Protein AF-A0A838QN89-F1 (afdb_monomer_lite)

Sequence (121 aa):
MPMVVITMCTDLFTEVGRLLPRALVYFVVTDLRFADKLHRLFGSSVGAANLRTLVRGSHDLSEIPDDAPTYLTRLTRRRLGDCTLLKRVLPESRGFSAESARQILCFLSRTNLPVASSDRV

Foldseek 3Di:
DDDQDFDFDCVVVVVCLVCLQPAQAEEEDQDVVVVVVVCVSCVPGRNSVSYHYHHPPVDDPVPQDQQHAYAYAPVRQVVCPPDPVNVRYDPHRDRTDPVSVVVVVVVVVVVPPDPPDPPDD

pLDDT: mean 71.41, std 15.61, range [37.47, 92.06]

Secondary structure (DSSP, 8-state):
-------B-HHHHHHHHHHTTTS-EEEEES-HHHHHHHHHHHTTSTTGGGEEEEEBTTB-STTS-TTS-EEE-HHHHHHSTT-GGGGSPPP---SB-HHHHHHHHHHHHHHS---------

Structure (mmCIF, N/CA/C/O backbone):
data_AF-A0A838QN89-F1
#
_entry.id   AF-A0A838QN89-F1
#
loop_
_atom_site.group_PDB
_atom_site.id
_atom_site.type_symbol
_atom_site.label_atom_id
_atom_site.label_alt_id
_atom_site.label_comp_id
_atom_site.label_asym_id
_atom_site.label_entity_id
_atom_site.label_seq_id
_atom_site.pdbx_PDB_ins_code
_atom_site.Cartn_x
_atom_site.Cartn_y
_atom_site.Cartn_z
_atom_site.occupancy
_atom_site.B_iso_or_equiv
_atom_site.auth_seq_id
_atom_site.auth_comp_id
_atom_site.auth_asym_id
_atom_site.auth_atom_id
_atom_site.pdbx_PDB_model_num
ATOM 1 N N . MET A 1 1 ? 21.633 15.575 -21.317 1.00 44.94 1 MET A N 1
ATOM 2 C CA . ME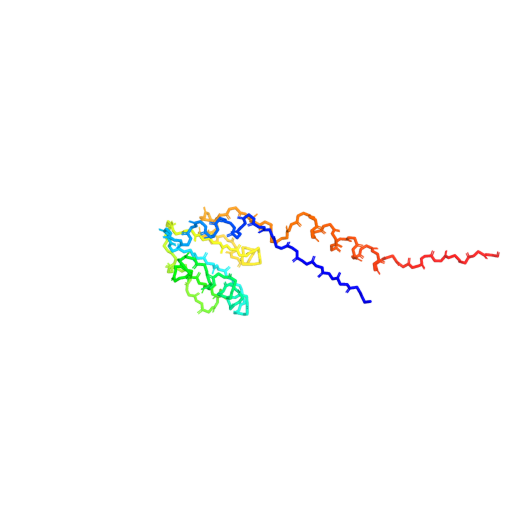T A 1 1 ? 21.305 14.290 -20.658 1.00 44.94 1 MET A CA 1
ATOM 3 C C . MET A 1 1 ? 19.798 14.228 -20.457 1.00 44.94 1 MET A C 1
ATOM 5 O O . MET A 1 1 ? 19.266 15.205 -19.940 1.00 44.94 1 MET A O 1
ATOM 9 N N . PRO A 1 2 ? 19.087 13.174 -20.889 1.00 47.19 2 PRO A N 1
ATOM 10 C CA . PRO A 1 2 ? 17.662 13.059 -20.603 1.00 47.19 2 PRO A CA 1
ATOM 11 C C . PRO A 1 2 ? 17.452 12.748 -19.114 1.00 47.19 2 PRO A C 1
ATOM 13 O O . PRO A 1 2 ? 17.987 11.771 -18.597 1.00 47.19 2 PRO A O 1
ATOM 16 N N . MET A 1 3 ? 16.688 13.597 -18.429 1.00 37.47 3 MET A N 1
ATOM 17 C CA . MET A 1 3 ? 16.235 13.385 -17.054 1.00 37.47 3 MET A CA 1
ATOM 18 C C . MET A 1 3 ? 14.787 12.888 -17.107 1.00 37.47 3 MET A C 1
ATOM 20 O O . MET A 1 3 ? 13.936 13.545 -17.703 1.00 37.47 3 MET A O 1
ATOM 24 N N . VAL A 1 4 ? 14.503 11.742 -16.486 1.00 40.38 4 VAL A N 1
ATOM 25 C CA . VAL A 1 4 ? 13.131 11.244 -16.310 1.00 40.38 4 VAL A CA 1
ATOM 26 C C . VAL A 1 4 ? 12.706 11.542 -14.877 1.00 40.38 4 VAL A C 1
ATOM 28 O O . VAL A 1 4 ? 13.205 10.926 -13.936 1.00 40.38 4 VAL A O 1
ATOM 31 N N . VAL A 1 5 ? 11.796 12.501 -14.707 1.00 45.41 5 VAL A N 1
ATOM 32 C CA . VAL A 1 5 ? 11.188 12.803 -13.408 1.00 45.41 5 VAL A CA 1
ATOM 33 C C . VAL A 1 5 ? 9.974 11.898 -13.232 1.00 45.41 5 VAL A C 1
ATOM 35 O O . VAL A 1 5 ? 9.000 11.971 -13.977 1.00 45.41 5 VAL A O 1
ATOM 38 N N . ILE A 1 6 ? 10.049 11.005 -12.249 1.00 42.56 6 ILE A N 1
ATOM 39 C CA . ILE A 1 6 ? 8.953 10.110 -11.887 1.00 42.56 6 ILE A CA 1
ATOM 40 C C . ILE A 1 6 ? 8.188 10.741 -10.725 1.00 42.56 6 ILE A C 1
ATOM 42 O O . ILE A 1 6 ? 8.692 10.802 -9.605 1.00 42.56 6 ILE A O 1
ATOM 46 N N . THR A 1 7 ? 6.954 11.166 -10.977 1.00 48.12 7 THR A N 1
ATOM 47 C CA . THR A 1 7 ? 6.013 11.601 -9.945 1.00 48.12 7 THR A CA 1
ATOM 48 C C . THR A 1 7 ? 5.161 10.401 -9.553 1.00 48.12 7 THR A C 1
ATOM 50 O O . THR A 1 7 ? 4.394 9.865 -10.362 1.00 48.12 7 THR A O 1
ATOM 53 N N . MET A 1 8 ? 5.325 9.944 -8.312 1.00 52.41 8 MET A N 1
ATOM 54 C CA . MET A 1 8 ? 4.464 8.896 -7.773 1.00 52.41 8 MET A CA 1
ATOM 55 C C . MET A 1 8 ? 3.036 9.424 -7.617 1.00 52.41 8 MET A C 1
ATOM 57 O O . MET A 1 8 ? 2.838 10.616 -7.387 1.00 52.41 8 MET A O 1
ATOM 61 N N . CYS A 1 9 ? 2.040 8.548 -7.751 1.00 59.84 9 CYS A N 1
ATOM 62 C CA . CYS A 1 9 ? 0.651 8.920 -7.493 1.00 59.84 9 CYS A CA 1
ATOM 63 C C . CYS A 1 9 ? 0.493 9.320 -6.023 1.00 59.84 9 CYS A C 1
ATOM 65 O O . CYS A 1 9 ? 0.622 8.494 -5.121 1.00 59.84 9 CYS A O 1
ATOM 67 N N . THR A 1 10 ? 0.259 10.611 -5.804 1.00 64.38 10 THR A N 1
ATOM 68 C CA . THR A 1 10 ? 0.135 11.240 -4.487 1.00 64.38 10 THR A CA 1
ATOM 69 C C . THR A 1 10 ? -1.035 10.692 -3.686 1.00 64.38 10 THR A C 1
ATOM 71 O O . THR A 1 10 ? -0.938 10.627 -2.468 1.00 64.38 10 THR A O 1
ATOM 74 N N . ASP A 1 11 ? -2.086 10.215 -4.352 1.00 68.81 11 ASP A N 1
ATOM 75 C CA . ASP A 1 11 ? -3.310 9.745 -3.696 1.00 68.81 11 ASP A CA 1
ATOM 76 C C . ASP A 1 11 ? -3.038 8.558 -2.765 1.00 68.81 11 ASP A C 1
ATOM 78 O O . ASP A 1 11 ? -3.535 8.524 -1.642 1.00 68.81 11 ASP A O 1
ATOM 82 N N . LEU A 1 12 ? -2.148 7.644 -3.173 1.00 72.94 12 LEU A N 1
ATOM 83 C CA . LEU A 1 12 ? -1.704 6.535 -2.326 1.00 72.94 12 LEU A CA 1
ATOM 84 C C . LEU A 1 12 ? -0.974 7.034 -1.079 1.00 72.94 12 LEU A C 1
ATOM 86 O O . LEU A 1 12 ? -1.209 6.544 0.020 1.00 72.94 12 LEU A O 1
ATOM 90 N N . PHE A 1 13 ? -0.077 8.007 -1.242 1.00 78.06 13 PHE A N 1
ATOM 91 C CA . PHE A 1 13 ? 0.682 8.567 -0.125 1.00 78.06 13 PHE A CA 1
ATOM 92 C C . PHE A 1 13 ? -0.228 9.309 0.849 1.00 78.06 13 PHE A C 1
ATOM 94 O O . PHE A 1 13 ? -0.071 9.161 2.059 1.00 78.06 13 PHE A O 1
ATOM 101 N N . THR A 1 14 ? -1.200 10.060 0.334 1.00 80.50 14 THR A N 1
ATOM 102 C CA . THR A 1 14 ? -2.204 10.753 1.140 1.00 80.50 14 THR A CA 1
ATOM 103 C C . THR A 1 14 ? -3.081 9.762 1.901 1.00 80.50 14 THR A C 1
ATOM 105 O O . THR A 1 14 ? -3.310 9.936 3.098 1.00 80.50 14 THR A O 1
ATOM 108 N N . GLU A 1 15 ? -3.541 8.696 1.247 1.00 82.50 15 GLU A N 1
ATOM 109 C CA . GLU A 1 15 ? -4.390 7.690 1.881 1.00 82.50 15 GLU A CA 1
ATOM 110 C C . GLU A 1 15 ? -3.638 6.890 2.950 1.00 82.50 15 GLU A C 1
ATOM 112 O O . GLU A 1 15 ? -4.122 6.760 4.077 1.00 82.50 15 GLU A O 1
ATOM 117 N N . VAL A 1 16 ? -2.419 6.437 2.649 1.00 84.50 16 VAL A N 1
ATOM 118 C CA . VAL A 1 16 ? -1.544 5.759 3.618 1.00 84.50 16 VAL A CA 1
ATOM 119 C C . VAL A 1 16 ? -1.217 6.690 4.783 1.00 84.50 16 VAL A C 1
ATOM 121 O O . VAL A 1 16 ? -1.354 6.288 5.935 1.00 84.50 16 VAL A O 1
ATOM 124 N N . GLY A 1 17 ? -0.880 7.954 4.515 1.00 84.56 17 GLY A N 1
ATOM 125 C CA . GLY A 1 17 ? -0.626 8.957 5.551 1.00 84.56 17 GLY A CA 1
ATOM 126 C C . GLY A 1 17 ? -1.826 9.196 6.472 1.00 84.56 17 GLY A C 1
ATOM 127 O O . GLY A 1 17 ? -1.648 9.439 7.663 1.00 84.56 17 GLY A O 1
ATOM 128 N N . ARG A 1 18 ? -3.056 9.068 5.961 1.00 86.12 18 ARG A N 1
ATOM 129 C CA . ARG A 1 18 ? -4.286 9.155 6.764 1.00 86.12 18 ARG A CA 1
ATOM 130 C C . ARG A 1 18 ? -4.544 7.895 7.597 1.00 86.12 18 ARG A C 1
ATOM 132 O O . ARG A 1 18 ? -5.144 7.989 8.670 1.00 86.12 18 ARG A O 1
ATOM 139 N N . LEU A 1 19 ? -4.142 6.726 7.099 1.00 87.06 19 LEU A N 1
ATOM 140 C CA . LEU A 1 19 ? -4.366 5.430 7.746 1.00 87.06 19 LEU A CA 1
ATOM 141 C C . LEU A 1 19 ? -3.329 5.116 8.827 1.00 87.06 19 LEU A C 1
ATOM 143 O O . LEU A 1 19 ? -3.703 4.580 9.868 1.00 87.06 19 LEU A O 1
ATOM 147 N N . LEU A 1 20 ? -2.063 5.490 8.618 1.00 90.44 20 LEU A N 1
ATOM 148 C CA . LEU A 1 20 ? -0.955 5.188 9.532 1.00 90.44 20 LEU A CA 1
ATOM 149 C C . LEU A 1 20 ? -1.208 5.613 10.992 1.00 90.44 20 LEU A C 1
ATOM 151 O O . LEU A 1 20 ? -0.893 4.830 11.882 1.00 90.44 20 LEU A O 1
ATOM 155 N N . PRO A 1 21 ? -1.820 6.771 11.303 1.00 90.44 21 PRO A N 1
ATOM 156 C CA . PRO A 1 21 ? -2.143 7.126 12.688 1.00 90.44 21 PRO A CA 1
ATOM 157 C C . PRO A 1 21 ? -3.262 6.285 13.323 1.00 90.44 21 PRO A C 1
ATOM 159 O O . PRO A 1 21 ? -3.428 6.329 14.537 1.00 90.44 21 PRO A O 1
ATOM 162 N N . ARG A 1 22 ? -4.075 5.586 12.521 1.00 87.44 22 ARG A N 1
ATOM 163 C CA . ARG A 1 22 ? -5.347 4.978 12.953 1.00 87.44 22 ARG A CA 1
ATOM 164 C C . ARG A 1 22 ? -5.310 3.457 13.018 1.00 87.44 22 ARG A C 1
ATOM 166 O O . ARG A 1 22 ? -6.061 2.878 13.795 1.00 87.44 22 ARG A O 1
ATOM 173 N N . ALA A 1 23 ? -4.497 2.818 12.184 1.00 86.62 23 ALA A N 1
ATOM 174 C CA . ALA A 1 23 ? -4.462 1.367 12.062 1.00 86.62 23 ALA A CA 1
ATOM 175 C C . ALA A 1 23 ? -3.100 0.877 11.562 1.00 86.62 23 ALA A C 1
ATOM 177 O O . ALA A 1 23 ? -2.329 1.636 10.971 1.00 86.62 23 ALA A O 1
ATOM 178 N N . LEU A 1 24 ? -2.838 -0.417 11.765 1.00 88.69 24 LEU A N 1
ATOM 179 C CA . LEU A 1 24 ? -1.736 -1.116 11.110 1.00 88.69 24 LEU A CA 1
ATOM 180 C C . LEU A 1 24 ? -1.976 -1.155 9.600 1.00 88.69 24 LEU A C 1
ATOM 182 O O . LEU A 1 24 ? -3.058 -1.528 9.153 1.00 88.69 24 LEU A O 1
ATOM 186 N N . VAL A 1 25 ? -0.965 -0.780 8.821 1.00 88.88 25 VAL A N 1
ATOM 187 C CA . VAL A 1 25 ? -1.027 -0.773 7.355 1.00 88.88 25 VAL A CA 1
ATOM 188 C C . VAL A 1 25 ? 0.012 -1.741 6.817 1.00 88.88 25 VAL A C 1
ATOM 190 O O . VAL A 1 25 ? 1.205 -1.581 7.077 1.00 88.88 25 VAL A O 1
ATOM 193 N N . TYR A 1 26 ? -0.442 -2.721 6.040 1.00 89.81 26 TYR A N 1
ATOM 194 C CA . TYR A 1 26 ? 0.402 -3.774 5.492 1.00 89.81 26 TYR A CA 1
ATOM 195 C C . TYR A 1 26 ? 0.735 -3.506 4.025 1.00 89.81 26 TYR A C 1
ATOM 197 O O . TYR A 1 26 ? -0.139 -3.245 3.199 1.00 89.81 26 TYR A O 1
ATOM 205 N N . PHE A 1 27 ? 2.013 -3.615 3.681 1.00 88.31 27 PHE A N 1
ATOM 206 C CA . PHE A 1 27 ? 2.512 -3.584 2.312 1.00 88.31 27 PHE A CA 1
ATOM 207 C C . PHE A 1 27 ? 3.151 -4.920 1.971 1.00 88.31 27 PHE A C 1
ATOM 209 O O . PHE A 1 27 ? 4.155 -5.291 2.575 1.00 88.31 27 PHE A O 1
ATOM 216 N N . VAL A 1 28 ? 2.628 -5.615 0.960 1.00 86.31 28 VAL A N 1
ATOM 217 C CA . VAL A 1 28 ? 3.266 -6.832 0.447 1.00 86.31 28 VAL A CA 1
ATOM 218 C C . VAL A 1 28 ? 4.024 -6.527 -0.835 1.00 86.31 28 VAL A C 1
ATOM 220 O O . VAL A 1 28 ? 3.467 -6.184 -1.890 1.00 86.31 28 VAL A O 1
ATOM 223 N N . VAL A 1 29 ? 5.333 -6.697 -0.754 1.00 85.12 29 VAL A N 1
ATOM 224 C CA . VAL A 1 29 ? 6.286 -6.323 -1.794 1.00 85.12 29 VAL A CA 1
ATOM 225 C C . VAL A 1 29 ? 7.067 -7.553 -2.239 1.00 85.12 29 VAL A C 1
ATOM 227 O O . VAL A 1 29 ? 7.072 -8.584 -1.571 1.00 85.12 29 VAL A O 1
ATOM 230 N N . THR A 1 30 ? 7.716 -7.481 -3.395 1.00 81.50 30 THR A N 1
ATOM 231 C CA . THR A 1 30 ? 8.531 -8.596 -3.905 1.00 81.50 30 THR A CA 1
ATOM 232 C C . THR A 1 30 ? 10.023 -8.425 -3.673 1.00 81.50 30 THR A C 1
ATOM 234 O O . THR A 1 30 ? 10.774 -9.337 -3.993 1.00 81.50 30 THR A O 1
ATOM 237 N N . ASP A 1 31 ? 10.453 -7.259 -3.194 1.00 84.38 31 ASP A N 1
ATOM 238 C CA . ASP A 1 31 ? 11.860 -6.882 -3.106 1.00 84.38 31 ASP A CA 1
ATOM 239 C C . ASP A 1 31 ? 12.126 -6.118 -1.801 1.00 84.38 31 ASP A C 1
ATOM 241 O O . ASP A 1 31 ? 11.372 -5.209 -1.441 1.00 84.38 31 ASP A O 1
ATOM 245 N N . LEU A 1 32 ? 13.207 -6.489 -1.110 1.00 86.12 32 LEU A N 1
ATOM 246 C CA . LEU A 1 32 ? 13.603 -5.901 0.170 1.00 86.12 32 LEU A CA 1
ATOM 247 C C . LEU A 1 32 ? 13.992 -4.421 0.045 1.00 86.12 32 LEU A C 1
ATOM 249 O O . LEU A 1 32 ? 13.614 -3.614 0.885 1.00 86.12 32 LEU A O 1
ATOM 253 N N . ARG A 1 33 ? 14.651 -4.020 -1.046 1.00 86.62 33 ARG A N 1
ATOM 254 C CA . ARG A 1 33 ? 15.016 -2.616 -1.297 1.00 86.62 33 ARG A CA 1
ATOM 255 C C . ARG A 1 33 ? 13.775 -1.744 -1.430 1.00 86.62 33 ARG A C 1
ATOM 257 O O . ARG A 1 33 ? 13.797 -0.566 -1.075 1.00 86.62 33 ARG A O 1
ATOM 264 N N . PHE A 1 34 ? 12.685 -2.304 -1.956 1.00 82.75 34 PHE A N 1
ATOM 265 C CA . PHE A 1 34 ? 11.410 -1.598 -2.005 1.00 82.75 34 PHE A CA 1
ATOM 266 C C . PHE A 1 34 ? 10.777 -1.477 -0.613 1.00 82.75 34 PHE A C 1
ATOM 268 O O . PHE A 1 34 ? 10.216 -0.426 -0.306 1.00 82.75 34 PHE A O 1
ATOM 275 N N . ALA A 1 35 ? 10.929 -2.489 0.247 1.00 86.44 35 ALA A N 1
ATOM 276 C CA . ALA A 1 35 ? 10.514 -2.391 1.645 1.00 86.44 35 ALA A CA 1
ATOM 277 C C . ALA A 1 35 ? 11.279 -1.285 2.389 1.00 86.44 35 ALA A C 1
ATOM 279 O O . ALA A 1 35 ? 10.664 -0.403 2.989 1.00 86.44 35 ALA A O 1
ATOM 280 N N . ASP A 1 36 ? 12.604 -1.251 2.249 1.00 88.25 36 ASP A N 1
ATOM 281 C CA . ASP A 1 36 ? 13.445 -0.201 2.833 1.00 88.25 36 ASP A CA 1
ATOM 282 C C . ASP A 1 36 ? 13.049 1.187 2.322 1.00 88.25 36 ASP A C 1
ATOM 284 O O . ASP A 1 36 ? 13.014 2.165 3.071 1.00 88.25 36 ASP A O 1
ATOM 288 N N . LYS A 1 37 ? 12.710 1.284 1.032 1.00 86.75 37 LYS A N 1
ATOM 289 C CA . LYS A 1 37 ? 12.235 2.531 0.434 1.00 86.75 37 LYS A CA 1
ATOM 290 C C . LYS A 1 37 ? 10.921 2.996 1.061 1.00 86.75 37 LYS A C 1
ATOM 292 O O . LYS A 1 37 ? 10.800 4.184 1.344 1.00 86.75 37 LYS A O 1
ATOM 297 N N . LEU A 1 38 ? 9.963 2.099 1.301 1.00 86.75 38 LEU A N 1
ATOM 298 C CA . LEU A 1 38 ? 8.709 2.442 1.981 1.00 86.75 38 LEU A CA 1
ATOM 299 C C . LEU A 1 38 ? 8.969 2.948 3.404 1.00 86.75 38 LEU A C 1
ATOM 301 O O . LEU A 1 38 ? 8.420 3.980 3.787 1.00 86.75 38 LEU A O 1
ATOM 305 N N . HIS A 1 39 ? 9.871 2.300 4.144 1.00 89.62 39 HIS A N 1
ATOM 306 C CA . HIS A 1 39 ? 10.262 2.766 5.475 1.00 89.62 39 HIS A CA 1
ATOM 307 C C . HIS A 1 39 ? 10.925 4.144 5.450 1.00 89.62 39 HIS A C 1
ATOM 309 O O . HIS A 1 39 ? 10.656 4.958 6.325 1.00 89.62 39 HIS A O 1
ATOM 315 N N . ARG A 1 40 ? 11.736 4.463 4.437 1.00 89.00 40 ARG A N 1
ATOM 316 C CA . ARG A 1 40 ? 12.300 5.816 4.288 1.00 89.00 40 ARG A CA 1
ATOM 317 C C . ARG A 1 40 ? 11.246 6.858 3.918 1.00 89.00 40 ARG A C 1
ATOM 319 O O . ARG A 1 40 ? 11.322 7.982 4.395 1.00 89.00 40 ARG A O 1
ATOM 326 N N . LEU A 1 41 ? 10.281 6.496 3.074 1.00 85.25 41 LEU A N 1
ATOM 327 C CA . LEU A 1 41 ? 9.232 7.408 2.609 1.00 85.25 41 LEU A CA 1
ATOM 328 C C . LEU A 1 41 ? 8.236 7.769 3.715 1.00 85.25 41 LEU A C 1
ATOM 330 O O . LEU A 1 41 ? 7.848 8.926 3.827 1.00 85.25 41 LEU A O 1
ATOM 334 N N . PHE A 1 42 ? 7.842 6.792 4.532 1.00 88.06 42 PHE A N 1
ATOM 335 C CA . PHE A 1 42 ? 6.852 6.980 5.596 1.00 88.06 42 PHE A CA 1
ATOM 336 C C . PHE A 1 42 ? 7.464 7.069 6.996 1.00 88.06 42 PHE A C 1
ATOM 338 O O . PHE A 1 42 ? 6.741 7.298 7.959 1.00 88.06 42 PHE A O 1
ATOM 345 N N . GLY A 1 43 ? 8.782 6.913 7.137 1.00 87.44 43 GLY A N 1
ATOM 346 C CA . GLY A 1 43 ? 9.463 6.877 8.435 1.00 87.44 43 GLY A CA 1
ATOM 347 C C . GLY A 1 43 ? 9.312 8.157 9.257 1.00 87.44 43 GLY A C 1
ATOM 348 O O . GLY A 1 43 ? 9.368 8.107 10.480 1.00 87.44 43 GLY A O 1
ATOM 349 N N . SER A 1 44 ? 9.067 9.290 8.596 1.00 86.94 44 SER A N 1
ATOM 350 C CA . SER A 1 44 ? 8.795 10.581 9.243 1.00 86.94 44 SER A CA 1
ATOM 351 C C . SER A 1 44 ? 7.300 10.896 9.382 1.00 86.94 44 SER A C 1
ATOM 353 O O . SER A 1 44 ? 6.946 11.970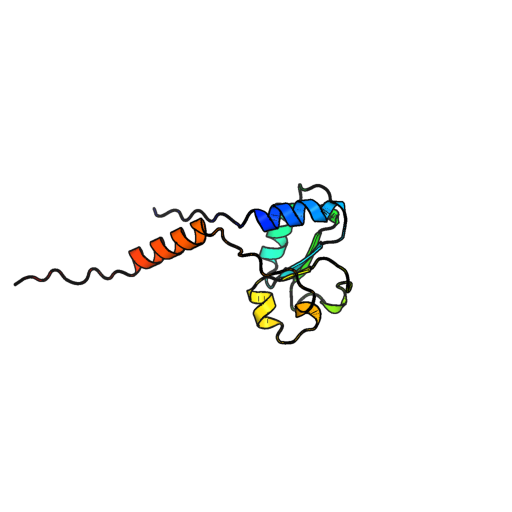 9.861 1.00 86.94 44 SER A O 1
ATOM 355 N N . SER A 1 45 ? 6.405 10.007 8.941 1.00 87.44 45 SER A N 1
ATOM 356 C CA . SER A 1 45 ? 4.957 10.207 9.041 1.00 87.44 45 SER A CA 1
ATOM 357 C C . SER A 1 45 ? 4.443 9.912 10.452 1.00 87.44 45 SER A C 1
ATOM 359 O O . SER A 1 45 ? 4.932 9.021 11.148 1.00 87.44 45 SER A O 1
ATOM 361 N N . VAL A 1 46 ? 3.396 10.625 10.869 1.00 87.56 46 VAL A N 1
ATOM 362 C CA . VAL A 1 46 ? 2.673 10.295 12.105 1.00 87.56 46 VAL A CA 1
ATOM 363 C C . VAL A 1 46 ? 2.111 8.876 11.978 1.00 87.56 46 VAL A C 1
ATOM 365 O O . VAL A 1 46 ? 1.448 8.553 10.995 1.00 87.56 46 VAL A O 1
ATOM 368 N N . GLY A 1 47 ? 2.401 8.017 12.957 1.00 88.81 47 GLY A N 1
ATOM 369 C CA . GLY A 1 47 ? 2.012 6.606 12.910 1.00 88.81 47 GLY A CA 1
ATOM 370 C C . GLY A 1 47 ? 2.932 5.710 12.073 1.00 88.81 47 GLY A C 1
ATOM 371 O O . GLY A 1 47 ? 2.547 4.588 11.771 1.00 88.81 47 GLY A O 1
ATOM 372 N N . ALA A 1 48 ? 4.152 6.140 11.724 1.00 90.25 48 ALA A N 1
ATOM 373 C CA . ALA A 1 48 ? 5.127 5.314 10.993 1.00 90.25 48 ALA A CA 1
ATOM 374 C C . ALA A 1 48 ? 5.359 3.920 11.614 1.00 90.25 48 ALA A C 1
ATOM 376 O O . ALA A 1 48 ? 5.578 2.947 10.895 1.00 90.25 48 ALA A O 1
ATOM 377 N N . ALA A 1 49 ? 5.252 3.802 12.943 1.00 91.00 49 ALA A N 1
ATOM 378 C CA . ALA A 1 49 ? 5.362 2.534 13.668 1.00 91.00 49 ALA A CA 1
ATOM 379 C C . ALA A 1 49 ? 4.270 1.511 13.304 1.00 91.00 49 ALA A C 1
ATOM 381 O O . ALA A 1 49 ? 4.449 0.319 13.557 1.00 91.00 49 ALA A O 1
ATOM 382 N N . ASN A 1 50 ? 3.168 1.954 12.695 1.00 91.56 50 ASN A N 1
ATOM 383 C CA . ASN A 1 50 ? 2.071 1.107 12.237 1.00 91.56 50 ASN A CA 1
ATOM 384 C C . ASN A 1 50 ? 2.276 0.572 10.812 1.00 91.56 50 ASN A C 1
ATOM 386 O O . ASN A 1 50 ? 1.484 -0.246 10.347 1.00 91.56 50 ASN A O 1
ATOM 390 N N . LEU A 1 51 ? 3.340 0.992 10.120 1.00 91.44 51 LEU A N 1
ATOM 391 C CA . LEU A 1 51 ? 3.709 0.424 8.831 1.00 91.44 51 LEU A CA 1
ATOM 392 C C . LEU A 1 51 ? 4.297 -0.979 9.030 1.00 91.44 51 LEU A C 1
ATOM 394 O O . LEU A 1 51 ? 5.251 -1.182 9.790 1.00 91.44 51 LEU A O 1
ATOM 398 N N . ARG A 1 52 ? 3.736 -1.957 8.321 1.00 92.06 52 ARG A N 1
ATOM 399 C CA . ARG A 1 52 ? 4.234 -3.330 8.247 1.00 92.06 52 ARG A CA 1
ATOM 400 C C . ARG A 1 52 ? 4.542 -3.661 6.800 1.00 92.06 52 ARG A C 1
ATOM 402 O O . ARG A 1 52 ? 3.676 -3.556 5.937 1.00 92.06 52 ARG A O 1
ATOM 409 N N . THR A 1 53 ? 5.774 -4.072 6.533 1.00 90.06 53 THR A N 1
ATOM 410 C CA . THR A 1 53 ? 6.214 -4.387 5.175 1.00 90.06 53 THR A CA 1
ATOM 411 C C . THR A 1 53 ? 6.623 -5.845 5.110 1.00 90.06 53 THR A C 1
ATOM 413 O O . THR A 1 53 ? 7.541 -6.260 5.808 1.00 90.06 53 THR A O 1
ATOM 416 N N . LEU A 1 54 ? 5.936 -6.625 4.280 1.00 88.62 54 LEU A N 1
ATOM 4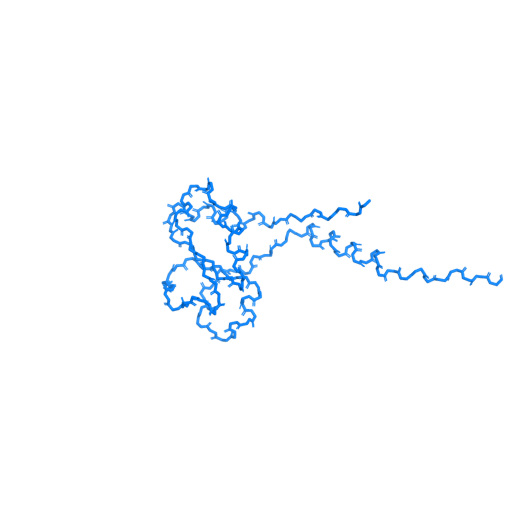17 C CA . LEU A 1 54 ? 6.156 -8.057 4.121 1.00 88.62 54 LEU A CA 1
ATOM 418 C C . LEU A 1 54 ? 6.734 -8.330 2.734 1.00 88.62 54 LEU A C 1
ATOM 420 O O . LEU A 1 54 ? 6.148 -7.985 1.704 1.00 88.62 54 LEU A O 1
ATOM 424 N N . VAL A 1 55 ? 7.905 -8.961 2.701 1.00 87.88 55 VAL A N 1
ATOM 425 C CA . VAL A 1 55 ? 8.548 -9.400 1.457 1.00 87.88 55 VAL A CA 1
ATOM 426 C C . VAL A 1 55 ? 8.076 -10.807 1.123 1.00 87.88 55 VAL A C 1
ATOM 428 O O . VAL A 1 55 ? 8.332 -11.759 1.863 1.00 87.88 55 VAL A O 1
ATOM 431 N N . ARG A 1 56 ? 7.399 -10.941 -0.014 1.00 80.25 56 ARG A N 1
ATOM 432 C CA . ARG A 1 56 ? 6.859 -12.207 -0.503 1.00 80.25 56 ARG A CA 1
ATOM 433 C C . ARG A 1 56 ? 7.964 -13.245 -0.703 1.00 80.25 56 ARG A C 1
ATOM 435 O O . ARG A 1 56 ? 8.909 -12.995 -1.447 1.00 80.25 56 ARG A O 1
ATOM 442 N N . GLY A 1 57 ? 7.777 -14.429 -0.124 1.00 81.19 57 GLY A N 1
ATOM 443 C CA . GLY A 1 57 ? 8.745 -15.531 -0.165 1.00 81.19 57 GLY A CA 1
ATOM 444 C C . GLY A 1 57 ? 9.769 -15.495 0.972 1.00 81.19 57 GLY A C 1
ATOM 445 O O . GLY A 1 57 ? 10.459 -16.484 1.178 1.00 81.19 57 GLY A O 1
ATOM 446 N N . SER A 1 58 ? 9.839 -14.392 1.721 1.00 83.06 58 SER A N 1
ATOM 447 C CA . SER A 1 58 ? 10.640 -14.283 2.949 1.00 83.06 58 SER A CA 1
ATOM 448 C C . SER A 1 58 ? 9.775 -14.208 4.204 1.00 83.06 58 SER A C 1
ATOM 450 O O . SER A 1 58 ? 10.235 -14.589 5.271 1.00 83.06 58 SER A O 1
ATOM 452 N N . HIS A 1 59 ? 8.542 -13.717 4.075 1.00 85.31 59 HIS A N 1
ATOM 453 C CA . HIS A 1 59 ? 7.589 -13.590 5.173 1.00 85.31 59 HIS A CA 1
ATOM 454 C C . HIS A 1 59 ? 6.359 -14.445 4.904 1.00 85.31 59 HIS A C 1
ATOM 456 O O . HIS A 1 59 ? 5.949 -14.597 3.744 1.00 85.31 59 HIS A O 1
ATOM 462 N N . ASP A 1 60 ? 5.765 -14.945 5.983 1.00 82.56 60 ASP A N 1
ATOM 463 C CA . ASP A 1 60 ? 4.453 -15.563 5.926 1.00 82.56 60 ASP A CA 1
ATOM 464 C C . ASP A 1 60 ? 3.380 -14.477 5.762 1.00 82.56 60 ASP A C 1
ATOM 466 O O . ASP A 1 60 ? 3.329 -13.495 6.499 1.00 82.56 60 ASP A O 1
ATOM 470 N N . LEU A 1 61 ? 2.541 -14.627 4.739 1.00 82.31 61 LEU A N 1
ATOM 471 C CA . LEU A 1 61 ? 1.452 -13.691 4.459 1.00 82.31 61 LEU A CA 1
ATOM 472 C C . LEU A 1 61 ? 0.161 -14.064 5.200 1.00 82.31 61 LEU A C 1
ATOM 474 O O . LEU A 1 61 ? -0.787 -13.282 5.166 1.00 82.31 61 LEU A O 1
ATOM 478 N N . SER A 1 62 ? 0.115 -15.233 5.850 1.00 80.56 62 SER A N 1
ATOM 479 C CA . SER A 1 62 ? -1.013 -15.653 6.689 1.00 80.56 62 SER A CA 1
ATOM 480 C C . SER A 1 62 ? -1.141 -14.824 7.975 1.00 80.56 62 SER A C 1
ATOM 482 O O . SER A 1 62 ? -2.214 -14.770 8.566 1.00 80.56 62 SER A O 1
ATOM 484 N N . GLU A 1 63 ? -0.078 -14.118 8.369 1.00 80.75 63 GLU A N 1
ATOM 485 C CA . GLU A 1 63 ? -0.043 -13.250 9.552 1.00 80.75 63 GLU A CA 1
ATOM 486 C C . GLU A 1 63 ? -0.794 -11.921 9.368 1.00 80.75 63 GLU A C 1
ATOM 488 O O . GLU A 1 63 ? -0.972 -11.171 10.330 1.00 80.75 63 GLU A O 1
ATOM 493 N N . ILE A 1 64 ? -1.209 -11.588 8.141 1.00 83.75 64 ILE A N 1
ATOM 494 C CA . ILE A 1 64 ? -1.961 -10.360 7.866 1.00 83.75 64 ILE A CA 1
ATOM 495 C C . ILE A 1 64 ? -3.395 -10.541 8.388 1.00 83.75 64 ILE A C 1
ATOM 497 O O . ILE A 1 64 ? -4.103 -11.409 7.874 1.00 83.75 64 ILE A O 1
ATOM 501 N N . PRO A 1 65 ? -3.860 -9.719 9.352 1.00 82.38 65 PRO A N 1
ATOM 502 C CA . PRO A 1 65 ? -5.230 -9.812 9.843 1.00 82.38 65 PRO A CA 1
ATOM 503 C C . PRO A 1 65 ? -6.250 -9.545 8.732 1.00 82.38 65 PRO A C 1
ATOM 505 O O . PRO A 1 65 ? -6.037 -8.681 7.881 1.00 82.38 65 PRO A O 1
ATOM 508 N N . ASP A 1 66 ? -7.385 -10.242 8.784 1.00 74.88 66 ASP A N 1
ATOM 509 C CA . ASP A 1 66 ? -8.412 -10.206 7.735 1.00 74.88 66 ASP A CA 1
ATOM 510 C C . ASP A 1 66 ? -8.955 -8.796 7.441 1.00 74.88 66 ASP A C 1
ATOM 512 O O . ASP A 1 66 ? -9.218 -8.478 6.280 1.00 74.88 66 ASP A O 1
ATOM 516 N N . ASP A 1 67 ? -9.046 -7.945 8.466 1.00 76.94 67 ASP A N 1
ATOM 517 C CA . ASP A 1 67 ? -9.572 -6.576 8.372 1.00 76.94 67 ASP A CA 1
ATOM 518 C C . ASP A 1 67 ? -8.474 -5.509 8.202 1.00 76.94 67 ASP A C 1
ATOM 520 O O . ASP A 1 67 ? -8.750 -4.305 8.213 1.00 76.94 67 ASP A O 1
ATOM 524 N N . ALA A 1 68 ? -7.207 -5.918 8.073 1.00 79.06 68 ALA A N 1
ATOM 525 C CA . ALA A 1 68 ? -6.095 -4.981 8.005 1.00 79.06 68 ALA A CA 1
ATOM 526 C C . ALA A 1 68 ? -5.970 -4.337 6.608 1.00 79.06 68 ALA A C 1
ATOM 528 O O . ALA A 1 68 ? -5.890 -5.047 5.597 1.00 79.06 68 ALA A O 1
ATOM 529 N N . PRO A 1 69 ? -5.855 -2.994 6.520 1.00 81.50 69 PRO A N 1
ATOM 530 C CA . PRO A 1 69 ? -5.559 -2.304 5.269 1.00 81.50 69 PRO A CA 1
ATOM 531 C C . PRO A 1 69 ? -4.288 -2.854 4.615 1.00 81.50 69 PRO A C 1
ATOM 533 O O . PRO A 1 69 ? -3.183 -2.682 5.138 1.00 81.50 69 PRO A O 1
ATOM 536 N N . THR A 1 70 ? -4.447 -3.502 3.457 1.00 83.38 70 THR A N 1
ATOM 537 C CA . THR A 1 70 ? -3.355 -4.202 2.773 1.00 83.38 70 THR A CA 1
ATOM 538 C C . THR A 1 70 ? -3.176 -3.706 1.344 1.00 83.38 70 THR A C 1
ATOM 540 O O . THR A 1 70 ? -4.094 -3.755 0.521 1.00 83.38 70 THR A O 1
ATOM 543 N N . TYR A 1 71 ? -1.953 -3.279 1.033 1.00 81.81 71 TYR A N 1
ATOM 544 C CA . TYR A 1 71 ? -1.521 -2.857 -0.292 1.00 81.81 71 TYR A CA 1
ATOM 545 C C . TYR A 1 71 ? -0.613 -3.912 -0.921 1.00 81.81 71 TYR A C 1
ATOM 547 O O . TYR A 1 71 ? 0.404 -4.315 -0.353 1.00 81.81 71 TYR A O 1
ATOM 555 N N . LEU A 1 72 ? -0.945 -4.325 -2.144 1.00 78.38 72 LEU A N 1
ATOM 556 C CA . LEU A 1 72 ? -0.092 -5.187 -2.959 1.00 78.38 72 LEU A CA 1
ATOM 557 C C . LEU A 1 72 ? 0.480 -4.385 -4.118 1.00 78.38 72 LEU A C 1
ATOM 559 O O . LEU A 1 72 ? -0.252 -3.701 -4.833 1.00 78.38 72 LEU A O 1
ATOM 563 N N . THR A 1 73 ? 1.776 -4.541 -4.385 1.00 71.25 73 THR A N 1
ATOM 564 C CA . THR A 1 73 ? 2.312 -4.053 -5.662 1.00 71.25 73 THR A CA 1
ATOM 565 C C . THR A 1 73 ? 1.697 -4.842 -6.823 1.00 71.25 73 THR A C 1
ATOM 567 O O . THR A 1 73 ? 1.372 -6.022 -6.681 1.00 71.25 73 THR A O 1
ATOM 570 N N . ARG A 1 74 ? 1.587 -4.238 -8.011 1.00 70.25 74 ARG A N 1
ATOM 571 C CA . ARG A 1 74 ? 1.071 -4.920 -9.215 1.00 70.25 74 ARG A CA 1
ATOM 572 C C . ARG A 1 74 ? 1.797 -6.234 -9.520 1.00 70.25 74 ARG A C 1
ATOM 574 O O . ARG A 1 74 ? 1.181 -7.216 -9.932 1.00 70.25 74 ARG A O 1
ATOM 581 N N . LEU A 1 75 ? 3.114 -6.258 -9.324 1.00 68.25 75 LEU A N 1
ATOM 582 C CA . LEU A 1 75 ? 3.935 -7.445 -9.555 1.00 68.25 75 LEU A CA 1
ATOM 583 C C . LEU A 1 75 ? 3.669 -8.512 -8.485 1.00 68.25 75 LEU A C 1
ATOM 585 O O . LEU A 1 75 ? 3.529 -9.685 -8.828 1.00 68.25 75 LEU A O 1
ATOM 589 N N . THR A 1 76 ? 3.506 -8.103 -7.222 1.00 67.94 76 THR A N 1
ATOM 590 C CA . THR A 1 76 ? 3.025 -8.973 -6.139 1.00 67.94 76 THR A CA 1
ATOM 591 C C . THR A 1 76 ? 1.668 -9.582 -6.516 1.00 67.94 76 THR A C 1
ATOM 593 O O . THR A 1 76 ? 1.542 -10.802 -6.553 1.00 67.94 76 THR A O 1
ATOM 596 N N . ARG A 1 77 ? 0.694 -8.750 -6.913 1.00 69.75 77 ARG A N 1
ATOM 597 C CA . ARG A 1 77 ? -0.672 -9.148 -7.293 1.00 69.75 77 ARG A CA 1
ATOM 598 C C . ARG A 1 77 ? -0.687 -10.207 -8.398 1.00 69.75 77 ARG A C 1
ATOM 600 O O . ARG A 1 77 ? -1.288 -11.260 -8.229 1.00 69.75 77 ARG A O 1
ATOM 607 N N . ARG A 1 78 ? 0.039 -9.965 -9.497 1.00 68.62 78 ARG A N 1
ATOM 608 C CA . ARG A 1 78 ? 0.132 -10.899 -10.637 1.00 68.62 78 ARG A CA 1
ATOM 609 C C . ARG A 1 78 ? 0.700 -12.260 -10.263 1.00 68.62 78 ARG A C 1
ATOM 611 O O . ARG A 1 78 ? 0.361 -13.251 -10.893 1.00 68.62 78 ARG A O 1
ATOM 618 N N . ARG A 1 79 ? 1.594 -12.304 -9.279 1.00 69.44 79 ARG A N 1
ATOM 619 C CA . ARG A 1 79 ? 2.252 -13.543 -8.876 1.00 69.44 79 ARG A CA 1
ATOM 620 C C . ARG A 1 79 ? 1.588 -14.227 -7.673 1.00 69.44 79 ARG A C 1
ATOM 622 O O . ARG A 1 79 ? 2.093 -15.263 -7.253 1.00 69.44 79 ARG A O 1
ATOM 629 N N . LEU A 1 80 ? 0.526 -13.653 -7.097 1.00 68.81 80 LEU A N 1
ATOM 630 C CA . LEU A 1 80 ? -0.258 -14.259 -6.010 1.00 68.81 80 LEU A CA 1
ATOM 631 C C . LEU A 1 80 ? -1.373 -15.196 -6.517 1.00 68.81 80 LEU A C 1
ATOM 633 O O . LEU A 1 80 ? -1.958 -15.902 -5.705 1.00 68.81 80 LEU A O 1
ATOM 637 N N . GLY A 1 81 ? -1.640 -15.262 -7.827 1.00 66.38 81 GLY A N 1
ATOM 638 C CA . GLY A 1 81 ? -2.611 -16.216 -8.389 1.00 66.38 81 GLY A CA 1
ATOM 639 C C . GLY A 1 81 ? -4.033 -15.979 -7.870 1.00 66.38 81 GLY A C 1
ATOM 640 O O . GLY A 1 81 ? -4.497 -14.853 -7.943 1.00 66.38 81 GLY A O 1
ATOM 641 N N . ASP A 1 82 ? -4.689 -17.011 -7.329 1.00 60.28 82 ASP A N 1
ATOM 642 C CA . ASP A 1 82 ? -6.029 -16.952 -6.703 1.00 60.28 82 ASP A CA 1
ATOM 643 C C . ASP A 1 82 ? -5.979 -16.850 -5.165 1.00 60.28 82 ASP A C 1
ATOM 645 O O . ASP A 1 82 ? -6.866 -17.315 -4.446 1.00 60.28 82 ASP A O 1
ATOM 649 N N . CYS A 1 83 ? -4.917 -16.263 -4.614 1.00 63.75 83 CYS A N 1
ATOM 650 C CA . CYS A 1 83 ? -4.776 -16.161 -3.167 1.00 63.75 83 CYS A CA 1
ATOM 651 C C . CYS A 1 83 ? -5.890 -15.302 -2.544 1.00 63.75 83 CYS A C 1
ATOM 653 O O . CYS A 1 83 ? -6.231 -14.231 -3.051 1.00 63.75 83 CYS A O 1
ATOM 655 N N . THR A 1 84 ? -6.421 -15.743 -1.401 1.00 61.06 84 THR A N 1
ATOM 656 C CA . THR A 1 84 ? -7.507 -15.091 -0.642 1.00 61.06 84 THR A CA 1
ATOM 657 C C . THR A 1 84 ? -7.226 -13.627 -0.312 1.00 61.06 84 THR A C 1
ATOM 659 O O . THR A 1 84 ? -8.160 -12.826 -0.271 1.00 61.06 84 THR A O 1
ATOM 662 N N . LEU A 1 85 ? -5.951 -13.250 -0.184 1.00 60.72 85 LEU A N 1
ATOM 663 C CA . LEU A 1 85 ? -5.517 -11.861 -0.027 1.00 60.72 85 LEU A CA 1
ATOM 664 C C . LEU A 1 85 ? -6.028 -10.957 -1.157 1.00 60.72 85 LEU A C 1
ATOM 666 O O . LEU A 1 85 ? -6.408 -9.824 -0.906 1.00 60.72 85 LEU A O 1
ATOM 670 N N . LEU A 1 86 ? -6.139 -11.444 -2.394 1.00 58.44 86 LEU A N 1
ATOM 671 C CA . LEU A 1 86 ? -6.573 -10.635 -3.540 1.00 58.44 86 LEU A CA 1
ATOM 672 C C . LEU A 1 86 ? -8.030 -10.176 -3.470 1.00 58.44 86 LEU A C 1
ATOM 674 O O . LEU A 1 86 ? -8.375 -9.186 -4.114 1.00 58.44 86 LEU A O 1
ATOM 678 N N . LYS A 1 87 ? -8.865 -10.857 -2.678 1.00 55.16 87 LYS A N 1
ATOM 679 C CA . LYS A 1 87 ? -10.256 -10.453 -2.419 1.00 55.16 87 LYS A CA 1
ATOM 680 C C . LYS A 1 87 ? -10.356 -9.287 -1.426 1.00 55.16 87 LYS A C 1
ATOM 682 O O . LYS A 1 87 ? -11.432 -8.722 -1.278 1.00 55.16 87 LYS A O 1
ATOM 687 N N . ARG A 1 88 ? -9.253 -8.949 -0.746 1.00 60.91 88 ARG A N 1
ATOM 688 C CA . ARG A 1 88 ? -9.198 -8.077 0.443 1.00 60.91 88 ARG A CA 1
ATOM 689 C C . ARG A 1 88 ? -8.319 -6.837 0.251 1.00 60.91 88 ARG A C 1
ATOM 691 O O . ARG A 1 88 ? -8.098 -6.068 1.177 1.00 60.91 88 ARG A O 1
ATOM 698 N N . VAL A 1 89 ? -7.770 -6.662 -0.948 1.00 57.25 89 VAL A N 1
ATOM 699 C CA . VAL A 1 89 ? -6.739 -5.658 -1.232 1.00 57.25 89 VAL A CA 1
ATOM 700 C C . VAL A 1 89 ? -7.370 -4.397 -1.786 1.00 57.25 89 VAL A C 1
ATOM 702 O O . VAL A 1 89 ? -8.225 -4.460 -2.673 1.00 57.25 89 VAL A O 1
ATOM 705 N N . LEU A 1 90 ? -6.903 -3.254 -1.280 1.00 57.84 90 LEU A N 1
ATOM 706 C CA . LEU A 1 90 ? -7.310 -1.935 -1.752 1.00 57.84 90 LEU A CA 1
ATOM 707 C C . LEU A 1 90 ? -7.114 -1.820 -3.279 1.00 57.84 90 LEU A C 1
ATOM 709 O O . LEU A 1 90 ? -6.219 -2.464 -3.843 1.00 57.84 90 LEU A O 1
ATOM 713 N N . PRO A 1 91 ? -7.970 -1.052 -3.980 1.00 56.91 91 PRO A N 1
ATOM 714 C CA . PRO A 1 91 ? -7.928 -0.946 -5.434 1.00 56.91 91 PRO A CA 1
ATOM 715 C C . PRO A 1 91 ? -6.527 -0.583 -5.935 1.00 56.91 91 PRO A C 1
ATOM 717 O O . PRO A 1 91 ? -5.753 0.089 -5.255 1.00 56.91 91 PRO A O 1
ATOM 720 N N . GLU A 1 92 ? -6.183 -1.077 -7.128 1.00 54.28 92 G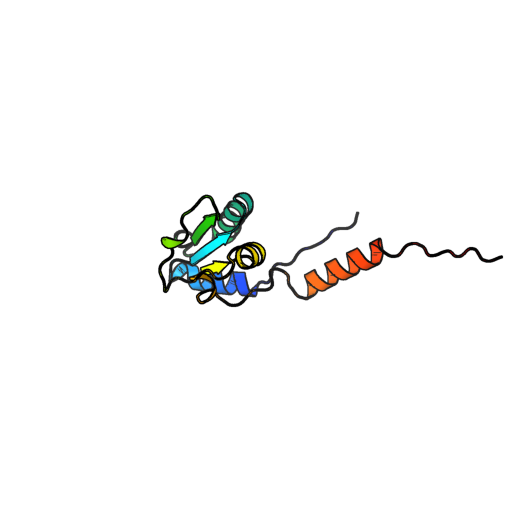LU A N 1
ATOM 721 C CA . GLU A 1 92 ? -4.849 -0.916 -7.705 1.00 54.28 92 GLU A CA 1
ATOM 722 C C . GLU A 1 92 ? -4.541 0.578 -7.895 1.00 54.28 92 GLU A C 1
ATOM 724 O O . GLU A 1 92 ? -4.976 1.216 -8.853 1.00 54.28 92 GLU A O 1
ATOM 729 N N . SER A 1 93 ? -3.791 1.147 -6.954 1.00 55.22 93 SER A N 1
ATOM 730 C CA . SER A 1 93 ? -3.253 2.492 -7.082 1.00 55.22 93 SER A CA 1
ATOM 731 C C . SER A 1 93 ? -2.252 2.499 -8.237 1.00 55.22 93 SER A C 1
ATOM 733 O O . SER A 1 93 ? -1.297 1.713 -8.275 1.00 55.22 93 SER A O 1
ATOM 735 N N . ARG A 1 94 ? -2.467 3.381 -9.218 1.00 54.38 94 ARG A N 1
ATOM 736 C CA . ARG A 1 94 ? -1.499 3.593 -10.297 1.00 54.38 94 ARG A CA 1
ATOM 737 C C . ARG A 1 94 ? -0.220 4.130 -9.663 1.00 54.38 94 ARG A C 1
ATOM 739 O O . ARG A 1 94 ? -0.211 5.245 -9.181 1.00 54.38 94 ARG A O 1
ATOM 746 N N . GLY A 1 95 ? 0.877 3.374 -9.679 1.00 53.66 95 GLY A N 1
ATOM 747 C CA . GLY A 1 95 ? 2.139 3.820 -9.062 1.00 53.66 95 GLY A CA 1
ATOM 748 C C . GLY A 1 95 ? 2.738 5.097 -9.679 1.00 53.66 95 GLY A C 1
ATOM 749 O O . GLY A 1 95 ? 3.534 5.776 -9.035 1.00 53.66 95 GLY A O 1
ATOM 750 N N . PHE A 1 96 ? 2.329 5.446 -10.901 1.00 50.56 96 PHE A N 1
ATOM 751 C CA . PHE A 1 96 ? 2.719 6.666 -11.605 1.00 50.56 96 PHE A CA 1
ATOM 752 C C . PHE A 1 96 ? 1.524 7.600 -11.755 1.00 50.56 96 PHE A C 1
ATOM 754 O O . PHE A 1 96 ? 0.415 7.147 -12.055 1.00 50.56 96 PHE A O 1
ATOM 761 N N . SER A 1 97 ? 1.769 8.906 -11.634 1.00 56.66 97 SER A N 1
ATOM 762 C CA . SER A 1 97 ? 0.807 9.896 -12.115 1.00 56.66 97 SER A CA 1
ATOM 763 C C . SER A 1 97 ? 0.545 9.692 -13.616 1.00 56.66 97 SER A C 1
ATOM 765 O O . SER A 1 97 ? 1.398 9.178 -14.352 1.00 56.66 97 SER A O 1
ATOM 767 N N . ALA A 1 98 ? -0.632 10.107 -14.093 1.00 61.00 98 ALA A N 1
ATOM 768 C CA . ALA A 1 98 ? -0.942 10.071 -15.523 1.00 61.00 98 ALA A CA 1
ATOM 769 C C . ALA A 1 98 ? 0.085 10.870 -16.349 1.00 61.00 98 ALA A C 1
ATOM 771 O O . ALA A 1 98 ? 0.460 10.446 -17.442 1.00 61.00 98 ALA A O 1
ATOM 772 N N . GLU A 1 99 ? 0.603 11.971 -15.795 1.00 56.03 99 GLU A N 1
ATOM 773 C CA . GLU A 1 99 ? 1.612 12.795 -16.460 1.00 56.03 99 GLU A CA 1
ATOM 774 C C . GLU A 1 99 ? 2.968 12.084 -16.547 1.00 56.03 99 GLU A C 1
ATOM 776 O O . GLU A 1 99 ? 3.583 12.070 -17.610 1.00 56.03 99 GLU A O 1
ATOM 781 N N . SER A 1 100 ? 3.413 11.399 -15.491 1.00 53.31 100 SER A N 1
ATOM 782 C CA . SER A 1 100 ? 4.652 10.612 -15.547 1.00 53.31 100 SER A CA 1
ATOM 783 C C . SER A 1 100 ? 4.535 9.419 -16.495 1.00 53.31 100 SER A C 1
ATOM 785 O O . SER A 1 100 ? 5.482 9.122 -17.221 1.00 53.31 100 SER A O 1
ATOM 787 N N . ALA A 1 101 ? 3.369 8.768 -16.558 1.00 61.69 101 ALA A N 1
ATOM 788 C CA . ALA A 1 101 ? 3.115 7.728 -17.552 1.00 61.69 101 ALA A CA 1
ATOM 789 C C . ALA A 1 101 ? 3.214 8.285 -18.984 1.00 61.69 101 ALA A C 1
ATOM 791 O O . ALA A 1 101 ? 3.860 7.673 -19.834 1.00 61.69 101 ALA A O 1
ATOM 792 N N . ARG A 1 102 ? 2.650 9.476 -19.233 1.00 66.12 102 ARG A N 1
ATOM 793 C CA . ARG A 1 102 ? 2.740 10.173 -20.524 1.00 66.12 102 ARG A CA 1
ATOM 794 C C . ARG A 1 102 ? 4.179 10.539 -20.879 1.00 66.12 102 ARG A C 1
ATOM 796 O O . ARG A 1 102 ? 4.603 10.313 -22.007 1.00 66.12 102 ARG A O 1
ATOM 803 N N . GLN A 1 103 ? 4.947 11.057 -19.923 1.00 66.38 103 GLN A N 1
ATOM 804 C CA . GLN A 1 103 ? 6.344 11.438 -20.138 1.00 66.38 103 GLN A CA 1
ATOM 805 C C . GLN A 1 103 ? 7.239 10.234 -20.445 1.00 66.38 103 GLN A C 1
ATOM 807 O O . GLN A 1 103 ? 8.051 10.307 -21.366 1.00 66.38 103 GLN A O 1
ATOM 812 N N . ILE A 1 104 ? 7.055 9.109 -19.744 1.00 67.81 104 ILE A N 1
ATOM 813 C CA . ILE A 1 104 ? 7.769 7.858 -20.040 1.00 67.81 104 ILE A CA 1
ATOM 814 C C . ILE A 1 104 ? 7.406 7.355 -21.442 1.00 67.81 104 ILE A C 1
ATOM 816 O O . ILE A 1 104 ? 8.295 6.991 -22.211 1.00 67.81 104 ILE A O 1
ATOM 820 N N . LEU A 1 105 ? 6.119 7.378 -21.805 1.00 68.50 105 LEU A N 1
ATOM 821 C CA . LEU A 1 105 ? 5.664 6.951 -23.129 1.00 68.50 105 LEU A CA 1
ATOM 822 C C . LEU A 1 105 ? 6.270 7.823 -24.242 1.00 68.50 105 LEU A C 1
ATOM 824 O O . LEU A 1 105 ? 6.802 7.294 -25.214 1.00 68.50 105 LEU A O 1
ATOM 828 N N . CYS A 1 106 ? 6.255 9.149 -24.064 1.00 67.50 106 CYS A N 1
ATOM 829 C CA . CYS A 1 106 ? 6.864 10.111 -24.985 1.00 67.50 106 CYS A CA 1
ATOM 830 C C . CYS A 1 106 ? 8.383 9.938 -25.102 1.00 67.50 106 CYS A C 1
ATOM 832 O O . CYS A 1 106 ? 8.951 10.128 -26.177 1.00 67.50 106 CYS A O 1
ATOM 834 N N . PHE A 1 107 ? 9.064 9.604 -24.003 1.00 69.69 107 PHE A N 1
ATOM 835 C CA . PHE A 1 107 ? 10.496 9.330 -24.030 1.00 69.69 107 PHE A CA 1
ATOM 836 C C . PHE A 1 107 ? 10.798 8.077 -24.861 1.00 6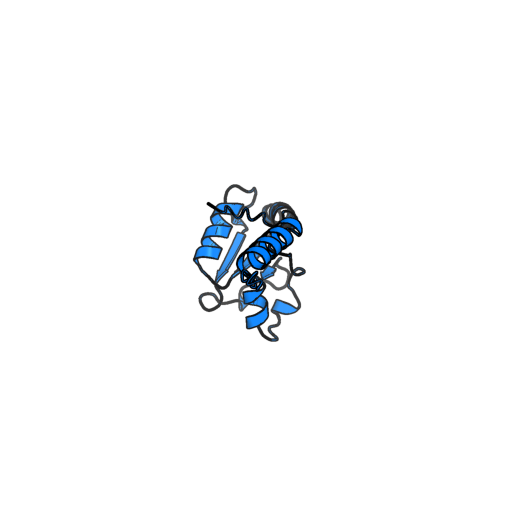9.69 107 PHE A C 1
ATOM 838 O O . PHE A 1 107 ? 11.632 8.138 -25.765 1.00 69.69 107 PHE A O 1
ATOM 845 N N . LEU A 1 108 ? 10.070 6.980 -24.617 1.00 64.19 108 LEU A N 1
ATOM 846 C CA . LEU A 1 108 ? 10.217 5.719 -25.352 1.00 64.19 108 LEU A CA 1
ATOM 847 C C . LEU A 1 108 ? 9.858 5.859 -26.838 1.00 64.19 108 LEU A C 1
ATOM 849 O O . LEU A 1 108 ? 10.535 5.281 -27.683 1.00 64.19 108 LEU A O 1
ATOM 853 N N . SER A 1 109 ? 8.833 6.643 -27.187 1.00 64.19 109 SER A N 1
ATOM 854 C CA . SER A 1 109 ? 8.463 6.872 -28.590 1.00 64.19 109 SER A CA 1
ATOM 855 C C . SER A 1 109 ? 9.498 7.712 -29.340 1.00 64.19 109 SER A C 1
ATOM 857 O O . SER A 1 109 ? 9.704 7.509 -30.531 1.00 64.19 109 SER A O 1
ATOM 859 N N . ARG A 1 110 ? 10.181 8.641 -28.656 1.00 58.31 110 ARG A N 1
ATOM 860 C CA . ARG A 1 110 ? 11.256 9.453 -29.250 1.00 58.31 110 ARG A CA 1
ATOM 861 C C . ARG A 1 110 ? 12.567 8.689 -29.420 1.00 58.31 110 ARG A C 1
ATOM 863 O O . ARG A 1 110 ? 13.324 9.018 -30.322 1.00 58.31 110 ARG A O 1
ATOM 870 N N . THR A 1 111 ? 12.838 7.692 -28.578 1.00 54.78 111 THR A N 1
ATOM 871 C CA . THR A 1 111 ? 14.029 6.832 -28.716 1.00 54.78 111 THR A CA 1
ATOM 872 C C . THR A 1 111 ? 13.829 5.685 -29.708 1.00 54.78 111 THR A C 1
ATOM 874 O O . THR A 1 111 ? 14.811 5.207 -30.260 1.00 54.78 111 THR A O 1
ATOM 877 N N . ASN A 1 112 ? 12.580 5.276 -29.972 1.00 49.09 112 ASN A N 1
ATOM 878 C CA . ASN A 1 112 ? 12.234 4.197 -30.907 1.00 49.09 112 ASN A CA 1
ATOM 879 C C . ASN A 1 112 ? 11.786 4.668 -32.297 1.00 49.09 112 ASN A C 1
ATOM 881 O O . ASN A 1 112 ? 11.309 3.848 -33.075 1.00 49.09 112 ASN A O 1
ATOM 885 N N . LEU A 1 113 ? 11.913 5.952 -32.634 1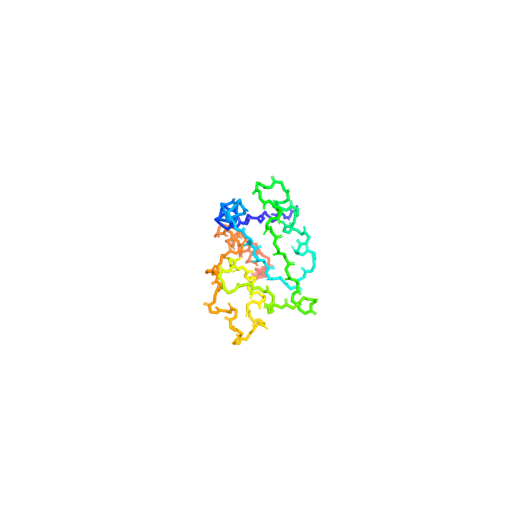.00 48.03 113 LEU A N 1
ATOM 886 C CA . LEU A 1 113 ? 11.873 6.345 -34.038 1.00 48.03 113 LEU A CA 1
ATOM 887 C C . LEU A 1 113 ? 13.254 6.029 -34.621 1.00 48.03 113 LEU A C 1
ATOM 889 O O . LEU A 1 113 ? 14.186 6.799 -34.367 1.00 48.03 113 LEU A O 1
ATOM 893 N N . PRO A 1 114 ? 13.438 4.928 -35.384 1.00 45.75 114 PRO A N 1
ATOM 894 C CA . PRO A 1 114 ? 14.550 4.912 -36.310 1.00 45.75 114 PRO A CA 1
ATOM 895 C C . PRO A 1 114 ? 14.401 6.173 -37.153 1.00 45.75 114 PRO A C 1
ATOM 897 O O . PRO A 1 114 ? 13.295 6.532 -37.571 1.00 45.75 114 PRO A O 1
ATOM 900 N N . VAL A 1 115 ? 15.513 6.864 -37.367 1.00 50.12 115 VAL A N 1
ATOM 901 C CA . VAL A 1 115 ? 15.635 7.822 -38.458 1.00 50.12 115 VAL A CA 1
ATOM 902 C C . VAL A 1 115 ? 15.365 7.014 -39.727 1.00 50.12 115 VAL A C 1
ATOM 904 O O . VAL A 1 115 ? 16.266 6.408 -40.297 1.00 50.12 115 VAL A O 1
ATOM 907 N N . ALA A 1 116 ? 14.092 6.895 -40.097 1.00 46.25 116 ALA A N 1
ATOM 908 C CA . ALA A 1 116 ? 13.667 6.328 -41.355 1.00 46.25 116 ALA A CA 1
ATOM 909 C C . ALA A 1 116 ? 14.076 7.350 -42.414 1.00 46.25 116 ALA A C 1
ATOM 911 O O . ALA A 1 116 ? 13.379 8.333 -42.655 1.00 46.25 116 ALA A O 1
ATOM 912 N N . SER A 1 117 ? 15.302 7.154 -42.901 1.00 50.88 117 SER A N 1
ATOM 913 C CA . SER A 1 117 ? 15.703 7.324 -44.292 1.00 50.88 117 SER A CA 1
ATOM 914 C C . SER A 1 117 ? 15.067 8.511 -45.017 1.00 50.88 117 SER A C 1
ATOM 916 O O . SER A 1 117 ? 14.021 8.400 -45.651 1.00 50.88 117 SER A O 1
ATOM 918 N N . SER A 1 118 ? 15.801 9.623 -45.039 1.00 45.28 118 SER A N 1
ATOM 919 C CA . SER A 1 118 ? 15.791 10.507 -46.204 1.00 45.28 118 SER A CA 1
ATOM 920 C C . SER A 1 118 ? 17.015 10.192 -47.063 1.00 45.28 118 SER A C 1
ATOM 922 O O . SER A 1 118 ? 17.894 11.033 -47.215 1.00 45.28 118 SER A O 1
ATOM 924 N N . ASP A 1 119 ? 17.062 8.977 -47.614 1.00 52.00 119 ASP A N 1
ATOM 925 C CA . ASP A 1 119 ? 17.697 8.777 -48.916 1.00 52.00 119 ASP A CA 1
ATOM 926 C C . ASP A 1 119 ? 16.681 9.270 -49.948 1.00 52.00 119 ASP A C 1
ATOM 928 O O . ASP A 1 119 ? 15.664 8.626 -50.217 1.00 52.00 119 ASP A O 1
ATOM 932 N N . ARG A 1 120 ? 16.915 10.474 -50.467 1.00 41.81 120 ARG A N 1
ATOM 933 C CA . ARG A 1 120 ? 16.292 10.942 -51.702 1.00 41.81 120 ARG A CA 1
ATOM 934 C C . ARG A 1 120 ? 17.393 11.021 -52.751 1.00 41.81 120 ARG A C 1
ATOM 936 O O . ARG A 1 120 ? 18.329 11.793 -52.578 1.00 41.81 120 ARG A O 1
ATOM 943 N N . VAL A 1 121 ? 17.217 10.142 -53.740 1.00 43.84 121 VAL A N 1
ATOM 944 C CA . VAL A 1 121 ? 17.691 10.131 -55.136 1.00 43.84 121 VAL A CA 1
ATOM 945 C C . VAL A 1 121 ? 18.395 11.403 -55.591 1.00 43.84 121 VAL A C 1
ATOM 947 O O . VAL A 1 121 ? 17.777 12.484 -55.457 1.00 43.84 121 VAL A O 1
#

Radius of gyration: 19.01 Å; chains: 1; bounding box: 32×31×69 Å